Protein AF-A0A5C7SLM0-F1 (afdb_monomer_lite)

Organism: Thauera aminoaromatica (NCBI:txid164330)

Radius of gyration: 13.33 Å; chains: 1; bounding box: 29×24×46 Å

Sequence (71 aa):
MSTLTLTRPDDWHLHVRDGEALATVVPDTARRFGRALIMPNLRPPVTTVDQAAAYRDRILAAVPAGLKFNP

pLDDT: mean 97.75, std 3.12, range [73.25, 98.88]

InterPro domains:
  IPR002195 Dihydroorotase, conserved site [PS00482] (11-19)
  IPR004721 Dihydroorotase homodimeric type [PTHR43137] (2-7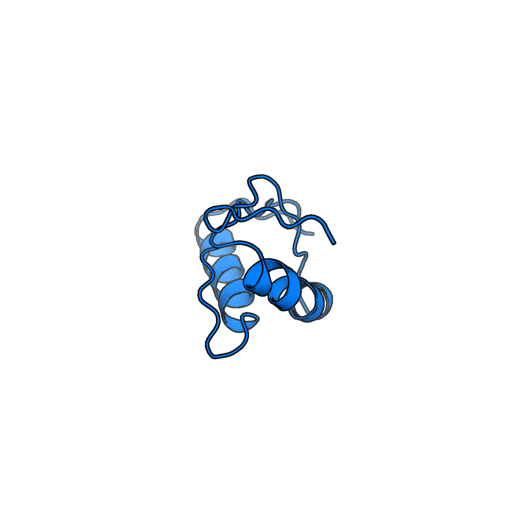1)
  IPR032466 Metal-dependent hydrolase [SSF51556] (1-71)

Secondary structure (DSSP, 8-state):
----------EEEE---SHHHHHHHHHHHHHH-SBEEE----SS---SHHHHHHHHHHHHHTSPTT---B-

Structure (mmCIF, N/CA/C/O backbone):
data_AF-A0A5C7SLM0-F1
#
_entry.id   AF-A0A5C7SLM0-F1
#
loop_
_atom_site.group_PDB
_atom_site.id
_atom_site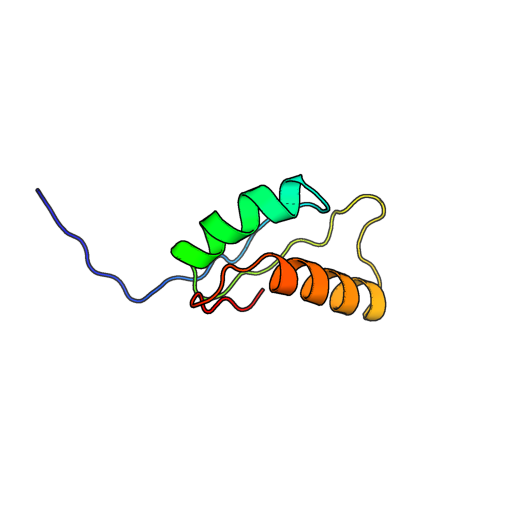.type_symbol
_atom_site.label_atom_id
_atom_site.label_alt_id
_atom_site.label_comp_id
_atom_site.label_asym_id
_atom_site.label_entity_id
_atom_site.label_seq_id
_atom_site.pdbx_PDB_ins_code
_atom_site.Cartn_x
_atom_site.Cartn_y
_atom_site.Cartn_z
_atom_site.occupancy
_atom_site.B_iso_or_equiv
_atom_site.auth_seq_id
_atom_site.auth_comp_id
_atom_site.auth_asym_id
_atom_site.auth_atom_id
_atom_site.pdbx_PDB_model_num
ATOM 1 N N . MET A 1 1 ? -8.368 0.343 33.681 1.00 73.25 1 MET A N 1
ATOM 2 C CA . MET A 1 1 ? -7.703 0.458 32.365 1.00 73.25 1 MET A CA 1
ATOM 3 C C . MET A 1 1 ? -7.640 1.925 31.999 1.00 73.25 1 MET A C 1
ATOM 5 O O . MET A 1 1 ? -8.670 2.583 32.071 1.00 73.25 1 MET A O 1
ATOM 9 N N . SER A 1 2 ? -6.460 2.434 31.655 1.00 92.12 2 SER A N 1
ATOM 10 C CA . SER A 1 2 ? -6.309 3.799 31.141 1.00 92.12 2 SER A CA 1
ATOM 11 C C . SER A 1 2 ? -6.504 3.780 29.627 1.00 92.12 2 SER A C 1
ATOM 13 O O . SER A 1 2 ? -5.927 2.930 28.953 1.00 92.12 2 SER A O 1
ATOM 15 N N . THR A 1 3 ? -7.324 4.691 29.107 1.00 95.75 3 THR A N 1
ATOM 16 C CA . THR A 1 3 ? -7.662 4.772 27.677 1.00 95.75 3 THR A CA 1
ATOM 17 C C . THR A 1 3 ? -7.117 6.073 27.099 1.00 95.75 3 THR A C 1
ATOM 19 O O . THR A 1 3 ? -7.246 7.118 27.733 1.00 95.75 3 THR A O 1
ATOM 22 N N . LEU A 1 4 ? -6.537 6.010 25.897 1.00 96.00 4 LEU A N 1
ATOM 23 C CA . LEU A 1 4 ? -6.125 7.176 25.115 1.00 96.00 4 LEU A CA 1
ATOM 24 C C . LEU A 1 4 ? -6.848 7.156 23.765 1.00 96.00 4 LEU A C 1
ATOM 26 O O . LEU A 1 4 ? -6.711 6.202 23.001 1.00 96.00 4 LEU A O 1
ATOM 30 N N . THR A 1 5 ? -7.592 8.219 23.473 1.00 97.12 5 THR A N 1
ATOM 31 C CA . THR A 1 5 ? -8.258 8.418 22.181 1.00 97.12 5 THR A CA 1
ATOM 32 C C . THR A 1 5 ? -7.426 9.370 21.335 1.00 97.12 5 THR A C 1
ATOM 34 O O . THR A 1 5 ? -7.079 10.458 21.790 1.00 97.12 5 THR A O 1
ATOM 37 N N . LEU A 1 6 ? -7.127 8.973 20.101 1.00 97.19 6 LEU A N 1
ATOM 38 C CA . LEU A 1 6 ? -6.382 9.776 19.134 1.00 97.19 6 LEU A CA 1
ATOM 39 C C . LEU A 1 6 ? -7.132 9.786 17.803 1.00 97.19 6 LEU A C 1
ATOM 41 O O . LEU A 1 6 ? -7.810 8.815 17.455 1.00 97.19 6 LEU A O 1
ATOM 45 N N . THR A 1 7 ? -6.974 10.863 17.035 1.00 98.00 7 THR A N 1
ATOM 46 C CA . THR A 1 7 ? -7.329 10.858 15.611 1.00 98.00 7 THR A CA 1
ATOM 47 C C . THR A 1 7 ? -6.581 9.723 14.918 1.00 98.00 7 THR A C 1
ATOM 49 O O . THR A 1 7 ? -5.426 9.454 15.252 1.00 98.00 7 THR A O 1
ATOM 52 N N . ARG A 1 8 ? -7.231 9.054 13.956 1.00 97.44 8 ARG A N 1
ATOM 53 C CA . ARG A 1 8 ? -6.614 7.945 13.219 1.00 97.44 8 ARG A CA 1
ATOM 54 C C . ARG A 1 8 ? -5.253 8.387 12.645 1.00 97.44 8 ARG A C 1
ATOM 56 O O . ARG A 1 8 ? -5.237 9.356 11.886 1.00 97.44 8 ARG A O 1
ATOM 63 N N . PRO A 1 9 ? -4.146 7.719 13.010 1.00 98.44 9 PRO A N 1
ATOM 64 C CA . PRO A 1 9 ? -2.806 8.139 12.616 1.00 98.44 9 PRO A CA 1
ATOM 65 C C . PRO A 1 9 ? -2.452 7.694 11.192 1.00 98.44 9 PRO A C 1
ATOM 67 O O . PRO A 1 9 ? -3.186 6.935 10.553 1.00 98.44 9 PRO A O 1
ATOM 70 N N . ASP A 1 10 ? -1.272 8.113 10.741 1.00 98.75 10 ASP A N 1
ATOM 71 C CA . ASP A 1 10 ? -0.627 7.687 9.498 1.00 98.75 10 ASP A CA 1
ATOM 72 C C . ASP A 1 10 ? 0.793 7.177 9.783 1.00 98.75 10 ASP A C 1
ATOM 74 O O . ASP A 1 10 ? 1.406 7.586 10.772 1.00 98.75 10 ASP A O 1
ATOM 78 N N . ASP A 1 11 ? 1.308 6.300 8.920 1.00 98.62 11 ASP A N 1
ATOM 79 C CA . ASP A 1 11 ? 2.654 5.726 9.035 1.00 98.62 11 ASP A CA 1
ATOM 80 C C . ASP A 1 11 ? 3.597 6.297 7.964 1.00 98.62 11 ASP A C 1
ATOM 82 O O . ASP A 1 11 ? 3.512 5.965 6.784 1.00 98.62 11 ASP A O 1
ATOM 86 N N . TRP A 1 12 ? 4.521 7.168 8.359 1.00 98.69 12 TRP A N 1
ATOM 87 C CA . TRP A 1 12 ? 5.398 7.875 7.421 1.00 98.69 12 TRP A CA 1
ATOM 88 C C . TRP A 1 12 ? 6.644 7.083 6.993 1.00 98.69 12 TRP A C 1
ATOM 90 O O . TRP A 1 12 ? 7.486 7.638 6.287 1.00 98.69 12 TRP A O 1
ATOM 100 N N . HIS A 1 13 ? 6.784 5.809 7.381 1.00 98.81 13 HIS A N 1
ATOM 101 C CA . HIS A 1 13 ? 7.883 4.951 6.919 1.00 98.81 13 HIS A CA 1
ATOM 102 C C . HIS A 1 13 ? 7.517 3.465 7.005 1.00 98.81 13 HIS A C 1
ATOM 104 O O . HIS A 1 13 ? 7.786 2.809 8.011 1.00 98.81 13 HIS A O 1
ATOM 110 N N . LEU A 1 14 ? 6.990 2.890 5.918 1.00 98.69 14 LEU A N 1
ATOM 111 C CA . LEU A 1 14 ? 6.504 1.506 5.924 1.00 98.69 14 LEU A CA 1
ATOM 112 C C . LEU A 1 14 ? 7.087 0.638 4.799 1.00 98.69 14 LEU A C 1
ATOM 114 O O . LEU A 1 14 ? 7.213 1.054 3.649 1.00 98.69 14 LEU A O 1
ATOM 118 N N . HIS A 1 15 ? 7.396 -0.619 5.131 1.00 98.75 15 HIS A N 1
ATOM 119 C CA . HIS A 1 15 ? 7.839 -1.653 4.190 1.00 98.75 15 HIS A CA 1
ATOM 120 C C . HIS A 1 15 ? 6.804 -2.777 4.146 1.00 98.75 15 HIS A C 1
ATOM 122 O O . HIS A 1 15 ? 6.747 -3.578 5.074 1.00 98.75 15 HIS A O 1
ATOM 128 N N . VAL A 1 16 ? 6.030 -2.877 3.062 1.00 98.44 16 VAL A N 1
ATOM 129 C CA . VAL A 1 16 ? 5.015 -3.943 2.903 1.00 98.44 16 VAL A CA 1
ATOM 130 C C . VAL A 1 16 ? 5.475 -5.123 2.044 1.00 98.44 16 VAL A C 1
ATOM 132 O O . VAL A 1 16 ? 4.779 -6.126 1.970 1.00 98.44 16 VAL A O 1
ATOM 135 N N . ARG A 1 17 ? 6.685 -5.056 1.467 1.00 98.38 17 ARG A N 1
ATOM 136 C CA . ARG A 1 17 ? 7.249 -6.102 0.587 1.00 98.38 17 ARG A CA 1
ATOM 137 C C . ARG A 1 17 ? 6.351 -6.330 -0.640 1.00 98.38 17 ARG A C 1
ATOM 139 O O . ARG A 1 17 ? 5.757 -5.382 -1.129 1.00 98.38 17 ARG A O 1
ATOM 146 N N . ASP A 1 18 ? 6.305 -7.544 -1.179 1.00 98.38 18 ASP A N 1
ATOM 147 C CA . ASP A 1 18 ? 5.460 -7.895 -2.325 1.00 98.38 18 ASP A CA 1
ATOM 148 C C . ASP A 1 18 ? 4.926 -9.331 -2.175 1.00 98.38 18 ASP A C 1
ATOM 150 O O . ASP A 1 18 ? 5.338 -10.057 -1.263 1.00 98.38 18 ASP A O 1
ATOM 154 N N . GLY A 1 19 ? 4.012 -9.740 -3.054 1.00 98.06 19 GLY A N 1
ATOM 155 C CA . GLY A 1 19 ? 3.449 -11.092 -3.075 1.00 98.06 19 GLY A CA 1
ATOM 156 C C . GLY A 1 19 ? 2.744 -11.479 -1.769 1.00 98.06 19 GLY A C 1
ATOM 157 O O . GLY A 1 19 ? 1.979 -10.701 -1.203 1.00 98.06 19 GLY A O 1
ATOM 158 N N . GLU A 1 20 ? 3.000 -12.693 -1.277 1.00 98.19 20 GLU A N 1
ATOM 159 C CA . GLU A 1 20 ? 2.361 -13.233 -0.066 1.00 98.19 20 GLU A CA 1
ATOM 160 C C . GLU A 1 20 ? 2.657 -12.397 1.189 1.00 98.19 20 GLU A C 1
ATOM 162 O O . GLU A 1 20 ? 1.776 -12.172 2.022 1.00 98.19 20 GLU A O 1
ATOM 167 N N . ALA A 1 21 ? 3.882 -11.873 1.301 1.00 98.31 21 ALA A N 1
ATOM 168 C CA . ALA A 1 21 ? 4.257 -11.004 2.410 1.00 98.31 21 ALA A CA 1
ATOM 169 C C . ALA A 1 21 ? 3.403 -9.728 2.423 1.00 98.31 21 ALA A C 1
ATOM 171 O O . ALA A 1 21 ? 2.874 -9.365 3.471 1.00 98.31 21 ALA A O 1
ATOM 172 N N . LEU A 1 22 ? 3.195 -9.104 1.258 1.00 98.62 22 LEU A N 1
ATOM 173 C CA . LEU A 1 22 ? 2.306 -7.949 1.106 1.00 98.62 22 LEU A CA 1
ATOM 174 C C . LEU A 1 22 ? 0.869 -8.292 1.507 1.00 98.62 22 LEU A C 1
ATOM 176 O O . LEU A 1 22 ? 0.275 -7.568 2.307 1.00 98.62 22 LEU A O 1
ATOM 180 N N . ALA A 1 23 ? 0.335 -9.414 1.014 1.00 98.38 23 ALA A N 1
ATOM 181 C CA . ALA A 1 23 ? -1.023 -9.859 1.337 1.00 98.38 23 ALA A CA 1
ATOM 182 C C . ALA A 1 23 ? -1.222 -10.115 2.843 1.00 98.38 23 ALA A C 1
ATOM 184 O O . ALA A 1 23 ? -2.320 -9.934 3.366 1.00 98.38 23 ALA A O 1
ATOM 185 N N . THR A 1 24 ? -0.152 -10.494 3.543 1.00 98.38 24 THR A N 1
ATOM 186 C CA . THR A 1 24 ? -0.165 -10.759 4.984 1.00 98.38 24 THR A CA 1
ATOM 187 C C . THR A 1 24 ? -0.146 -9.469 5.805 1.00 98.38 24 THR A C 1
ATOM 189 O O . THR A 1 24 ? -0.893 -9.347 6.773 1.00 98.38 24 THR A O 1
ATOM 192 N N . VAL A 1 25 ? 0.691 -8.493 5.437 1.00 98.38 25 VAL A N 1
ATOM 193 C CA . VAL A 1 25 ? 0.974 -7.325 6.297 1.00 98.38 25 VAL A CA 1
ATOM 194 C C . VAL A 1 25 ? 0.088 -6.108 6.022 1.00 98.38 25 VAL A C 1
ATOM 196 O O . VAL A 1 25 ? -0.183 -5.332 6.939 1.00 98.38 25 VAL A O 1
ATOM 199 N N . VAL A 1 26 ? -0.402 -5.924 4.790 1.00 98.62 26 VAL A N 1
ATOM 200 C CA . VAL A 1 26 ? -1.261 -4.777 4.433 1.00 98.62 26 VAL A CA 1
ATOM 201 C C . VAL A 1 26 ? -2.545 -4.705 5.278 1.00 98.62 26 VAL A C 1
ATOM 203 O O . VAL A 1 26 ? -2.862 -3.607 5.752 1.00 98.62 26 VAL A O 1
ATOM 206 N N . PRO A 1 27 ? -3.267 -5.815 5.549 1.00 98.50 27 PRO A N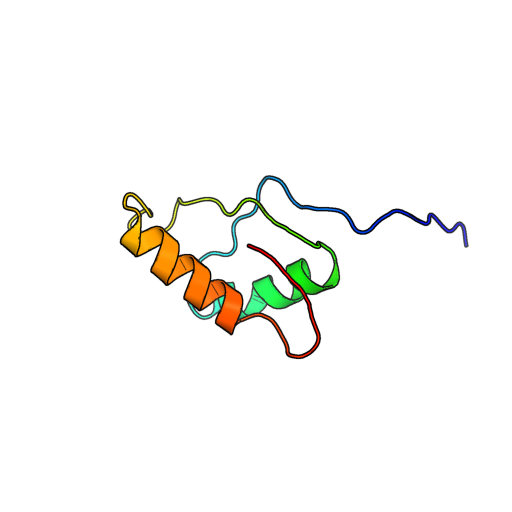 1
ATOM 207 C CA . PRO A 1 27 ? -4.448 -5.790 6.414 1.00 98.50 27 PRO A CA 1
ATOM 208 C C . PRO A 1 27 ? -4.184 -5.218 7.813 1.00 98.50 27 PRO A C 1
ATOM 210 O O . PRO A 1 27 ? -5.028 -4.506 8.367 1.00 98.50 27 PRO A O 1
ATOM 213 N N . ASP A 1 28 ? -3.012 -5.499 8.386 1.00 98.31 28 ASP A N 1
ATOM 214 C CA . ASP A 1 28 ? -2.650 -5.039 9.724 1.00 98.31 28 ASP A CA 1
ATOM 215 C C . ASP A 1 28 ? -2.394 -3.533 9.781 1.00 98.31 28 ASP A C 1
ATOM 217 O O . ASP A 1 28 ? -2.846 -2.867 10.724 1.00 98.31 28 ASP A O 1
ATOM 221 N N . THR A 1 29 ? -1.729 -2.984 8.763 1.00 98.38 29 THR A N 1
ATOM 222 C CA . THR A 1 29 ? -1.560 -1.535 8.607 1.00 98.38 29 THR A CA 1
ATOM 223 C C . THR A 1 29 ? -2.905 -0.861 8.367 1.00 98.38 29 THR A C 1
ATOM 225 O O . THR A 1 29 ? -3.250 0.084 9.079 1.00 98.38 29 THR A O 1
ATOM 228 N N . ALA A 1 30 ? -3.704 -1.370 7.423 1.00 98.38 30 ALA A N 1
ATOM 229 C CA . ALA A 1 30 ? -4.989 -0.783 7.045 1.00 98.38 30 ALA A CA 1
ATOM 230 C C . ALA A 1 30 ? -5.986 -0.716 8.214 1.00 98.38 30 ALA A C 1
ATOM 232 O O . ALA A 1 30 ? -6.832 0.175 8.251 1.00 98.38 30 ALA A O 1
ATOM 233 N N . ARG A 1 31 ? -5.881 -1.618 9.200 1.00 98.06 31 ARG A N 1
ATOM 234 C CA . ARG A 1 31 ? -6.704 -1.586 10.420 1.00 98.06 31 ARG A CA 1
ATOM 235 C C . ARG A 1 31 ? -6.379 -0.399 11.336 1.00 98.06 31 ARG A C 1
ATOM 237 O O . ARG A 1 31 ? -7.254 0.049 12.072 1.00 98.06 31 ARG A O 1
ATOM 244 N N . ARG A 1 32 ? -5.134 0.085 11.330 1.00 97.38 32 ARG A N 1
ATOM 245 C CA . ARG A 1 32 ? -4.610 1.046 12.321 1.00 97.38 32 ARG A CA 1
ATOM 246 C C . ARG A 1 32 ? -4.380 2.432 11.726 1.00 97.38 32 ARG A C 1
ATOM 248 O O . ARG A 1 32 ? -4.769 3.427 12.331 1.00 97.38 32 ARG A O 1
ATOM 255 N N . PHE A 1 33 ? -3.816 2.494 10.526 1.00 98.56 33 PHE A N 1
ATOM 256 C CA . PHE A 1 33 ? -3.381 3.732 9.885 1.00 98.56 33 PHE A CA 1
ATOM 257 C C . PHE A 1 33 ? -4.284 4.108 8.716 1.00 98.56 33 PHE A C 1
ATOM 259 O O . PHE A 1 33 ? -4.804 3.233 8.024 1.00 98.56 33 PHE A O 1
ATOM 266 N N . GLY A 1 34 ? -4.517 5.407 8.520 1.00 98.31 34 GLY A N 1
ATOM 267 C CA . GLY A 1 34 ? -5.281 5.930 7.386 1.00 98.31 34 GLY A CA 1
ATOM 268 C C . GLY A 1 34 ? -4.465 5.951 6.096 1.00 98.31 34 GLY A C 1
ATOM 269 O O . GLY A 1 34 ? -4.972 5.574 5.036 1.00 98.31 34 GLY A O 1
ATOM 270 N N . ARG A 1 35 ? -3.202 6.367 6.199 1.00 98.81 35 ARG A N 1
ATOM 271 C CA . ARG A 1 35 ? -2.245 6.488 5.095 1.00 98.81 35 ARG A CA 1
ATOM 272 C C . ARG A 1 35 ? -0.896 5.904 5.491 1.00 98.81 35 ARG A C 1
ATOM 274 O O . ARG A 1 35 ? -0.605 5.788 6.684 1.00 98.81 35 ARG A O 1
ATOM 281 N N . ALA A 1 36 ? -0.074 5.578 4.499 1.00 98.75 36 ALA A N 1
ATOM 282 C CA . ALA A 1 36 ? 1.325 5.260 4.738 1.00 98.75 36 ALA A CA 1
ATOM 283 C C . ALA A 1 36 ? 2.241 5.791 3.630 1.00 98.75 36 ALA A C 1
ATOM 285 O O . ALA A 1 36 ? 1.817 5.893 2.487 1.00 98.75 36 ALA A O 1
ATOM 286 N N . LEU A 1 37 ? 3.498 6.095 3.960 1.00 98.75 37 LEU A N 1
ATOM 287 C CA . LEU A 1 37 ? 4.554 6.327 2.975 1.00 98.75 37 LEU A CA 1
ATOM 288 C C . LEU A 1 37 ? 5.298 5.012 2.729 1.00 98.75 37 LEU A C 1
ATOM 290 O O . LEU A 1 37 ? 6.093 4.560 3.560 1.00 98.75 37 LEU A O 1
ATOM 294 N N . ILE A 1 38 ? 5.017 4.388 1.587 1.00 98.75 38 ILE A N 1
ATOM 295 C CA . ILE A 1 38 ? 5.551 3.069 1.249 1.00 98.75 38 ILE A CA 1
ATOM 296 C C . ILE A 1 38 ? 6.956 3.180 0.654 1.00 98.75 38 ILE A C 1
ATOM 298 O O . ILE A 1 38 ? 7.197 3.896 -0.316 1.00 98.75 38 ILE A O 1
ATOM 302 N N . MET A 1 39 ? 7.893 2.426 1.221 1.00 98.75 39 MET A N 1
ATOM 303 C CA . MET A 1 39 ? 9.295 2.449 0.813 1.00 98.75 39 MET A CA 1
ATOM 304 C C . MET A 1 39 ? 9.541 1.629 -0.475 1.00 98.75 39 MET A C 1
ATOM 306 O O . MET A 1 39 ? 8.971 0.545 -0.631 1.00 98.75 39 MET A O 1
ATOM 310 N N . PRO A 1 40 ? 10.405 2.104 -1.400 1.00 98.62 40 PRO A N 1
ATOM 311 C CA . PRO A 1 40 ? 10.526 1.559 -2.761 1.00 98.62 40 PRO A CA 1
ATOM 312 C C . PRO A 1 40 ? 11.569 0.435 -2.924 1.00 98.62 40 PRO A C 1
ATOM 314 O O . PRO A 1 40 ? 11.865 0.007 -4.040 1.00 98.62 40 PRO A O 1
ATOM 317 N N . ASN A 1 41 ? 12.172 -0.047 -1.838 1.00 98.50 41 ASN A N 1
ATOM 318 C CA . ASN A 1 41 ? 13.313 -0.974 -1.835 1.00 98.50 41 ASN A CA 1
ATOM 319 C C . ASN A 1 41 ? 12.922 -2.453 -2.053 1.00 98.50 41 ASN A C 1
ATOM 321 O O . ASN A 1 41 ? 13.386 -3.346 -1.335 1.00 98.50 41 ASN A O 1
ATOM 325 N N . LEU A 1 42 ? 12.075 -2.716 -3.049 1.00 98.56 42 LEU A N 1
ATOM 326 C CA . LEU A 1 42 ? 11.814 -4.066 -3.553 1.00 98.56 42 LEU A CA 1
ATOM 327 C C . LEU A 1 42 ? 13.053 -4.646 -4.265 1.00 98.56 42 LEU A C 1
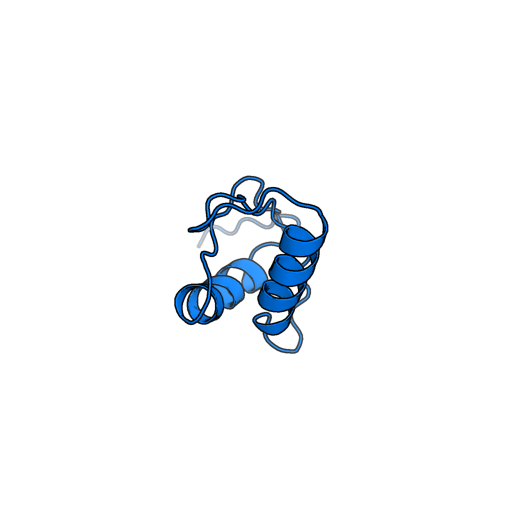ATOM 329 O O . LEU A 1 42 ? 14.108 -4.014 -4.358 1.00 98.56 42 LEU A O 1
ATOM 333 N N . ARG A 1 43 ? 12.941 -5.886 -4.751 1.00 97.44 43 ARG A N 1
ATOM 334 C CA . ARG A 1 43 ? 13.983 -6.562 -5.537 1.00 97.44 43 ARG A CA 1
ATOM 335 C C . ARG A 1 43 ? 13.382 -7.027 -6.872 1.00 97.44 43 ARG A C 1
ATOM 337 O O . ARG A 1 43 ? 12.721 -8.062 -6.870 1.00 97.44 43 ARG A O 1
ATOM 344 N N . PRO A 1 44 ? 13.599 -6.304 -7.990 1.00 97.44 44 PRO A N 1
ATOM 345 C CA . PRO A 1 44 ? 14.342 -5.040 -8.119 1.00 97.44 44 PRO A CA 1
ATOM 346 C C . PRO A 1 44 ? 13.626 -3.844 -7.454 1.00 97.44 44 PRO A C 1
ATOM 348 O O . PRO A 1 44 ? 12.423 -3.931 -7.201 1.00 97.44 44 PRO A O 1
ATOM 351 N N . PRO A 1 45 ? 14.337 -2.738 -7.153 1.00 98.62 45 PRO A N 1
ATOM 352 C CA . PRO A 1 45 ? 13.722 -1.554 -6.555 1.00 98.62 45 PRO A CA 1
ATOM 353 C C . PRO A 1 45 ? 12.722 -0.892 -7.509 1.00 98.62 45 PRO A C 1
ATOM 355 O O . PRO A 1 45 ? 12.853 -0.976 -8.730 1.00 98.62 45 PRO A O 1
ATOM 358 N N . VAL A 1 46 ? 11.747 -0.190 -6.934 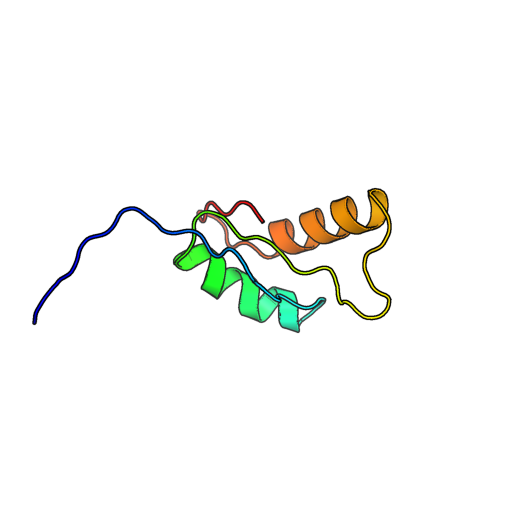1.00 98.69 46 VAL A N 1
ATOM 359 C CA . VAL A 1 46 ? 10.802 0.657 -7.669 1.00 98.69 46 VAL A CA 1
ATOM 360 C C . VAL A 1 46 ? 11.505 1.971 -8.013 1.00 98.69 46 VAL A C 1
ATOM 362 O O . VAL A 1 46 ? 11.828 2.754 -7.123 1.00 98.69 46 VAL A O 1
ATOM 365 N N . THR A 1 47 ? 11.769 2.207 -9.296 1.00 98.69 47 THR A N 1
ATOM 366 C CA . THR A 1 47 ? 12.551 3.355 -9.793 1.00 98.69 47 THR A CA 1
ATOM 367 C C . THR A 1 47 ? 11.838 4.163 -10.877 1.00 98.69 47 THR A C 1
ATOM 369 O O . THR A 1 47 ? 12.360 5.180 -11.327 1.00 98.69 47 THR A O 1
ATOM 372 N N . THR A 1 48 ? 10.641 3.744 -11.288 1.00 98.88 48 THR A N 1
ATOM 373 C CA 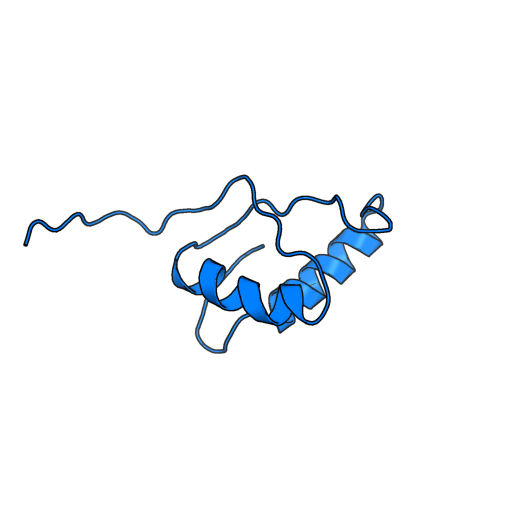. THR A 1 48 ? 9.827 4.415 -12.312 1.00 98.88 48 THR A CA 1
ATOM 374 C C . THR A 1 48 ? 8.406 4.665 -11.813 1.00 98.88 48 THR A C 1
ATOM 376 O O . THR A 1 48 ? 7.921 3.988 -10.903 1.00 98.88 48 THR A O 1
ATOM 379 N N . VAL A 1 49 ? 7.722 5.627 -12.438 1.00 98.75 49 VAL A N 1
ATOM 380 C CA . VAL A 1 49 ? 6.320 5.952 -12.129 1.00 98.75 49 VAL A CA 1
ATOM 381 C C . VAL A 1 49 ? 5.408 4.751 -12.384 1.00 98.75 49 VAL A C 1
ATOM 383 O O . VAL A 1 49 ? 4.584 4.432 -11.531 1.00 98.75 49 VAL A O 1
ATOM 386 N N . ASP A 1 50 ? 5.603 4.032 -13.491 1.00 98.81 50 ASP A N 1
ATOM 387 C CA . ASP A 1 50 ? 4.777 2.869 -13.837 1.00 98.81 50 ASP A CA 1
ATOM 388 C C . ASP A 1 50 ? 4.932 1.729 -12.823 1.00 98.81 50 ASP A C 1
ATOM 390 O O . ASP A 1 50 ? 3.948 1.112 -12.415 1.00 98.81 50 ASP A O 1
ATOM 394 N N . GLN A 1 51 ? 6.156 1.481 -12.341 1.00 98.75 51 GLN A N 1
ATOM 395 C CA . GLN A 1 51 ? 6.382 0.514 -11.264 1.00 98.75 51 GLN A CA 1
ATOM 396 C C . GLN A 1 51 ? 5.692 0.942 -9.967 1.00 98.75 51 GLN A C 1
ATOM 398 O O . GLN A 1 51 ? 5.123 0.096 -9.278 1.00 98.75 51 GLN A O 1
ATOM 403 N N . ALA A 1 52 ? 5.731 2.235 -9.630 1.00 98.75 52 ALA A N 1
ATOM 404 C CA . ALA A 1 52 ? 5.070 2.759 -8.441 1.00 98.75 52 ALA A CA 1
ATOM 405 C C . ALA A 1 52 ? 3.541 2.639 -8.545 1.00 98.75 52 ALA A C 1
ATOM 407 O O . ALA A 1 52 ? 2.905 2.197 -7.589 1.00 98.75 52 ALA A O 1
ATOM 408 N N . ALA A 1 53 ? 2.959 2.950 -9.707 1.00 98.81 53 ALA A N 1
ATOM 409 C CA . ALA A 1 53 ? 1.530 2.787 -9.969 1.00 98.81 53 ALA A CA 1
ATOM 410 C C . ALA A 1 53 ? 1.102 1.316 -9.848 1.00 98.81 53 ALA A C 1
ATOM 412 O O . ALA A 1 53 ? 0.209 0.993 -9.067 1.00 98.81 53 ALA A O 1
ATOM 413 N N . ALA A 1 54 ? 1.819 0.404 -10.513 1.00 98.75 54 ALA A N 1
ATOM 414 C CA . ALA A 1 54 ? 1.537 -1.028 -10.434 1.00 98.75 54 ALA A CA 1
ATOM 415 C C . ALA A 1 54 ? 1.707 -1.584 -9.010 1.00 98.75 54 ALA A C 1
ATOM 417 O O . ALA A 1 54 ? 0.983 -2.490 -8.598 1.00 98.75 54 ALA A O 1
ATOM 418 N N . TYR A 1 55 ? 2.683 -1.079 -8.251 1.00 98.75 55 TYR A N 1
ATOM 419 C CA . TYR A 1 55 ? 2.883 -1.476 -6.860 1.00 98.75 55 TYR A CA 1
ATOM 420 C C . TYR A 1 55 ? 1.743 -0.981 -5.968 1.00 98.75 55 TYR A C 1
ATOM 422 O O . TYR A 1 55 ? 1.193 -1.765 -5.197 1.00 98.75 55 TYR A O 1
ATOM 430 N N . ARG A 1 56 ? 1.317 0.275 -6.138 1.00 98.75 56 ARG A N 1
ATOM 431 C CA . ARG A 1 56 ? 0.151 0.833 -5.449 1.00 98.75 56 ARG A CA 1
ATOM 432 C C . ARG A 1 56 ? -1.107 0.003 -5.699 1.00 98.75 56 ARG A C 1
ATOM 434 O O . ARG A 1 56 ? -1.827 -0.291 -4.748 1.00 98.75 56 ARG A O 1
ATOM 441 N N . ASP A 1 57 ? -1.340 -0.425 -6.936 1.00 98.69 57 ASP A N 1
ATOM 442 C CA . ASP A 1 57 ? -2.501 -1.250 -7.280 1.00 98.69 57 ASP A CA 1
ATOM 443 C C . ASP A 1 57 ? -2.470 -2.614 -6.574 1.00 98.69 57 ASP A C 1
ATOM 445 O O . ASP A 1 57 ? -3.489 -3.048 -6.033 1.00 98.69 57 ASP A O 1
ATOM 449 N N . ARG A 1 58 ? -1.296 -3.260 -6.479 1.00 98.75 58 ARG A N 1
ATOM 450 C CA . ARG A 1 58 ? -1.136 -4.504 -5.698 1.00 98.75 58 ARG A CA 1
ATOM 451 C C . ARG A 1 58 ? -1.406 -4.292 -4.210 1.00 98.75 58 ARG A C 1
ATOM 453 O O . ARG A 1 58 ? -2.058 -5.128 -3.590 1.00 98.75 58 ARG A O 1
ATOM 460 N N . ILE A 1 59 ? -0.943 -3.178 -3.639 1.00 98.75 59 ILE A N 1
ATOM 461 C CA . ILE A 1 59 ? -1.199 -2.848 -2.230 1.00 98.75 59 ILE A CA 1
ATOM 462 C C . ILE A 1 59 ? -2.697 -2.637 -1.998 1.00 98.75 59 ILE A C 1
ATOM 464 O O . ILE A 1 59 ? -3.247 -3.201 -1.057 1.00 98.75 59 ILE A O 1
ATOM 468 N N . LEU A 1 60 ? -3.370 -1.872 -2.863 1.00 98.56 60 LEU A N 1
ATOM 469 C CA . LEU A 1 60 ? -4.813 -1.634 -2.764 1.00 98.56 60 LEU A CA 1
ATOM 470 C C . LEU A 1 60 ? -5.625 -2.925 -2.904 1.00 98.56 60 LEU A C 1
ATOM 472 O O . LEU A 1 60 ? -6.601 -3.103 -2.179 1.00 98.56 60 LEU A O 1
ATOM 476 N N . ALA A 1 61 ? -5.200 -3.846 -3.770 1.00 98.44 61 ALA A N 1
ATOM 477 C CA . ALA A 1 61 ? -5.831 -5.156 -3.917 1.00 98.44 61 ALA A CA 1
ATOM 478 C C . ALA A 1 61 ? -5.724 -6.030 -2.652 1.00 98.44 61 ALA A C 1
ATOM 480 O O . ALA A 1 61 ? -6.564 -6.903 -2.442 1.00 98.44 61 ALA A O 1
ATOM 481 N N . ALA A 1 62 ? -4.727 -5.791 -1.795 1.00 98.44 62 ALA A N 1
ATOM 482 C CA . ALA A 1 62 ? -4.552 -6.495 -0.524 1.00 98.44 62 ALA A CA 1
ATOM 483 C C . ALA A 1 62 ? -5.286 -5.841 0.662 1.00 98.44 62 ALA A C 1
ATOM 485 O O . ALA A 1 62 ? -5.224 -6.357 1.780 1.00 98.44 62 ALA A O 1
ATOM 486 N N . VAL A 1 63 ? -5.983 -4.717 0.457 1.00 98.44 63 VAL A N 1
ATOM 487 C CA . VAL A 1 63 ? -6.779 -4.071 1.508 1.00 98.44 63 VAL A CA 1
ATOM 488 C C . VAL A 1 63 ? -8.110 -4.818 1.681 1.00 98.44 63 VAL A C 1
ATOM 490 O O . VAL A 1 63 ? -8.884 -4.911 0.727 1.00 98.44 63 VAL A O 1
ATOM 493 N N . PRO A 1 64 ? -8.435 -5.323 2.890 1.00 97.56 64 PRO A N 1
ATOM 494 C CA . PRO A 1 64 ? -9.717 -5.972 3.146 1.00 97.56 64 PRO A CA 1
ATOM 495 C C . PRO A 1 64 ? -10.916 -5.063 2.862 1.00 97.56 64 PRO A C 1
ATOM 497 O O . PRO A 1 64 ? -10.892 -3.861 3.147 1.00 97.56 64 PRO A O 1
ATOM 500 N N . ALA A 1 65 ? -12.007 -5.662 2.383 1.00 96.69 65 ALA A N 1
ATOM 501 C CA . ALA A 1 65 ? -13.257 -4.951 2.146 1.00 96.69 65 ALA A CA 1
ATOM 502 C C . ALA A 1 65 ? -13.731 -4.201 3.406 1.00 96.69 65 ALA A C 1
ATOM 504 O O . ALA A 1 65 ? -13.681 -4.717 4.522 1.00 96.69 65 ALA A O 1
ATOM 505 N N . GLY A 1 66 ? -14.195 -2.964 3.218 1.00 96.38 66 GLY A N 1
ATOM 506 C CA . GLY A 1 66 ? -14.664 -2.095 4.302 1.00 96.38 66 GLY A CA 1
ATOM 507 C C . GLY A 1 66 ? -13.567 -1.286 5.001 1.00 96.38 66 GLY A C 1
ATOM 508 O O . GLY A 1 66 ? -13.889 -0.321 5.696 1.00 96.38 66 GLY A O 1
ATOM 509 N N . LEU A 1 67 ? -12.283 -1.598 4.785 1.00 97.19 67 LEU A N 1
ATOM 510 C CA . LEU A 1 67 ? -11.190 -0.753 5.261 1.00 97.19 67 LEU A CA 1
ATOM 511 C C . LEU A 1 67 ? -10.863 0.339 4.240 1.00 97.19 67 LEU A C 1
ATOM 513 O O . LEU A 1 67 ? -10.802 0.110 3.036 1.00 97.19 67 LEU A O 1
ATOM 517 N N . LYS A 1 68 ? -10.632 1.553 4.745 1.00 95.06 68 LYS A N 1
ATOM 518 C CA . LYS A 1 68 ? -10.106 2.673 3.955 1.00 95.06 68 LYS A CA 1
ATOM 519 C C . LYS A 1 68 ? -8.632 2.844 4.283 1.00 95.06 68 LYS A C 1
ATOM 521 O O . LYS A 1 68 ? -8.324 3.142 5.439 1.00 95.06 68 LYS A O 1
ATOM 526 N N . PHE A 1 69 ? -7.766 2.672 3.292 1.00 98.31 69 PHE A N 1
ATOM 527 C CA . PHE A 1 69 ? -6.321 2.852 3.396 1.00 98.31 69 PHE A CA 1
ATOM 528 C C . PHE A 1 69 ? -5.798 3.505 2.113 1.00 98.31 69 PHE A C 1
ATOM 530 O O . PHE A 1 69 ? -6.207 3.112 1.022 1.00 98.31 69 PHE A O 1
ATOM 537 N N . ASN A 1 70 ? -4.937 4.515 2.247 1.00 97.88 70 ASN A N 1
ATOM 538 C CA . ASN A 1 70 ? -4.297 5.189 1.117 1.00 97.88 70 ASN A CA 1
ATOM 539 C C . ASN A 1 70 ? -2.767 5.019 1.212 1.00 97.88 70 ASN A C 1
ATOM 541 O O . ASN A 1 70 ? -2.131 5.800 1.929 1.00 97.88 70 ASN A O 1
ATOM 545 N N . PRO A 1 71 ? -2.219 3.971 0.573 1.00 96.12 71 PRO A N 1
ATOM 546 C CA . PRO A 1 71 ? -0.782 3.715 0.494 1.00 96.12 71 PRO A CA 1
ATOM 547 C C . PRO A 1 71 ? -0.061 4.649 -0.482 1.00 96.12 71 PRO A C 1
ATOM 549 O O . PRO A 1 71 ? -0.726 5.188 -1.403 1.00 96.12 71 PRO A O 1
#

Foldseek 3Di:
DDDDDDDQAEAAEDEQADDPSNLVCLQVCLVRHQEYDYAQVYVVGDDDPVSVVVVQVRNVVSHDPPGHYYD